Protein AF-A0A8J9ZEY2-F1 (afdb_monomer_lite)

Secondary structure (DSSP, 8-state):
--HHHHTTS-SS-TTSS--EEEEEEE--BGGGTT--THHHHHTSSEEEESS-HHHHTTT-SS-TTT--PPP----HHHHHHHHHHHHHHHS---SSSS--HHHHHHHHHHHHEEEEEEES----SB-TTSPBPBSBTT-SSBHHHHTTS-SS----HHHHHHHHTTS----

pLDDT: mean 74.2, std 12.95, range [35.81, 91.56]

Radius of gyration: 16.74 Å; chains: 1; bounding box: 37×39×37 Å

Structure (mmCIF, N/CA/C/O backbone):
data_AF-A0A8J9ZEY2-F1
#
_entry.id   AF-A0A8J9ZEY2-F1
#
loop_
_atom_site.group_PDB
_atom_site.id
_atom_site.type_symbol
_atom_site.label_atom_id
_atom_site.label_alt_id
_atom_site.label_comp_id
_atom_site.label_asym_id
_atom_site.label_entity_id
_atom_site.label_seq_id
_atom_site.pdbx_PDB_ins_code
_atom_site.Cartn_x
_atom_site.Cartn_y
_atom_site.Cartn_z
_atom_site.occupancy
_atom_site.B_iso_or_equiv
_atom_site.auth_seq_id
_atom_site.auth_comp_id
_atom_site.auth_asym_id
_atom_site.auth_atom_id
_atom_site.pdbx_PDB_model_num
ATOM 1 N N . MET A 1 1 ? -9.550 25.928 11.682 1.00 57.94 1 MET A N 1
ATOM 2 C CA . MET A 1 1 ? -10.512 25.102 10.914 1.00 57.94 1 MET A CA 1
ATOM 3 C C . MET A 1 1 ? -11.868 25.792 10.930 1.00 57.94 1 MET A C 1
ATOM 5 O O . MET A 1 1 ? -12.165 26.450 11.919 1.00 57.94 1 MET A O 1
ATOM 9 N N . THR A 1 2 ? -12.649 25.704 9.850 1.00 76.56 2 THR A N 1
ATOM 10 C CA . THR A 1 2 ? -13.978 26.336 9.722 1.00 76.56 2 THR A CA 1
ATOM 11 C C . THR A 1 2 ? -15.088 25.365 10.132 1.00 76.56 2 THR A C 1
ATOM 13 O O . THR A 1 2 ? -14.912 24.153 10.029 1.00 76.56 2 THR A O 1
ATOM 16 N N . LYS A 1 3 ? -16.242 25.882 10.577 1.00 75.69 3 LYS A N 1
ATOM 17 C CA . LYS A 1 3 ? -17.415 25.078 10.977 1.00 75.69 3 LYS A CA 1
ATOM 18 C C . LYS A 1 3 ? -17.840 24.083 9.886 1.00 75.69 3 LYS A C 1
ATOM 20 O O . LYS A 1 3 ? -18.009 22.908 10.165 1.00 75.69 3 LYS A O 1
ATOM 25 N N . THR A 1 4 ? -17.823 24.532 8.633 1.00 81.00 4 THR A N 1
ATOM 26 C CA . THR A 1 4 ? -18.130 23.730 7.440 1.00 81.00 4 THR A CA 1
ATOM 27 C C . THR A 1 4 ? -17.254 22.484 7.284 1.00 81.00 4 THR A C 1
ATOM 29 O O . THR A 1 4 ? -17.705 21.496 6.725 1.00 81.00 4 THR A O 1
ATOM 32 N N . PHE A 1 5 ? -16.001 22.509 7.754 1.00 76.94 5 PHE A N 1
ATOM 33 C CA . PHE A 1 5 ? -15.123 21.337 7.689 1.00 76.94 5 PHE A CA 1
ATOM 34 C C . PHE A 1 5 ? -15.470 20.298 8.762 1.00 76.94 5 PHE A C 1
ATOM 36 O O . PHE A 1 5 ? -15.389 19.105 8.495 1.00 76.94 5 PHE A O 1
ATOM 43 N N . TYR A 1 6 ? -15.870 20.738 9.961 1.00 76.81 6 TYR A N 1
ATOM 44 C CA . TYR A 1 6 ? -16.282 19.829 11.035 1.00 76.81 6 TYR A CA 1
ATOM 45 C C . TYR A 1 6 ? -17.542 19.048 10.669 1.00 76.81 6 TYR A C 1
ATOM 47 O O . TYR A 1 6 ? -17.613 17.864 10.971 1.00 76.81 6 TYR A O 1
ATOM 55 N N . ASP A 1 7 ? -18.467 19.681 9.948 1.00 84.44 7 ASP A N 1
ATOM 56 C CA . ASP A 1 7 ? -19.716 19.057 9.499 1.00 84.44 7 ASP A CA 1
ATOM 57 C C . ASP A 1 7 ? -19.494 17.924 8.467 1.00 84.44 7 ASP A C 1
ATOM 59 O O . ASP A 1 7 ? -20.404 17.149 8.191 1.00 84.44 7 ASP A O 1
ATOM 63 N N . LEU A 1 8 ? -18.288 17.812 7.890 1.00 80.88 8 LEU A N 1
ATOM 64 C CA . LEU A 1 8 ? -17.905 16.739 6.961 1.00 80.88 8 LEU A CA 1
ATOM 65 C C . LEU A 1 8 ? -17.217 15.556 7.654 1.00 80.88 8 LEU A C 1
ATOM 67 O O . LEU A 1 8 ? -16.970 14.531 7.014 1.00 80.88 8 LEU A O 1
ATOM 71 N N . LEU A 1 9 ? -16.843 15.700 8.928 1.00 78.06 9 LEU A N 1
ATOM 72 C CA . LEU A 1 9 ? -16.174 14.635 9.660 1.00 78.06 9 LEU A CA 1
ATOM 73 C C . LEU A 1 9 ? -17.210 13.617 10.143 1.00 78.06 9 LEU A C 1
ATOM 75 O O . LEU A 1 9 ? -18.262 14.007 10.643 1.00 78.06 9 LEU A O 1
ATOM 79 N N . PRO A 1 10 ? -16.926 12.312 10.032 1.00 76.62 10 PRO A N 1
ATOM 80 C CA . PRO A 1 10 ? -17.824 11.310 10.571 1.00 76.62 10 PRO A CA 1
ATOM 81 C C . PRO A 1 10 ? -17.854 11.404 12.103 1.00 76.62 10 PRO A C 1
ATOM 83 O O . PRO A 1 10 ? -16.808 11.513 12.746 1.00 76.62 10 PRO A O 1
ATOM 86 N N . ASP A 1 11 ? -19.048 11.285 12.689 1.00 78.25 11 ASP A N 1
ATOM 87 C CA . ASP A 1 11 ? -19.257 11.319 14.148 1.00 78.25 11 ASP A CA 1
ATOM 88 C C . ASP A 1 11 ? -18.531 10.181 14.886 1.00 78.25 11 ASP A C 1
ATOM 90 O O . ASP A 1 11 ? -18.270 10.246 16.088 1.00 78.25 11 ASP A O 1
ATOM 94 N N . THR A 1 12 ? -18.200 9.109 14.164 1.00 72.69 12 THR A N 1
ATOM 95 C CA . THR A 1 12 ? -17.477 7.948 14.682 1.00 72.69 12 THR A CA 1
ATOM 96 C C . THR A 1 12 ? -16.355 7.549 13.735 1.00 72.69 12 THR A C 1
ATOM 98 O O . THR A 1 12 ? -16.395 7.810 12.534 1.00 72.69 12 THR A O 1
ATOM 101 N N . ALA A 1 13 ? -15.323 6.896 14.276 1.00 70.81 13 ALA A N 1
ATOM 102 C CA . ALA A 1 13 ? -14.233 6.397 13.452 1.00 70.81 13 ALA A CA 1
ATOM 103 C C . ALA A 1 13 ? -14.773 5.357 12.444 1.00 70.81 13 ALA A C 1
ATOM 105 O O . ALA A 1 13 ? -15.295 4.330 12.884 1.00 70.81 13 ALA A O 1
ATOM 106 N N . PRO A 1 14 ? -14.580 5.551 11.124 1.00 70.38 14 PRO A N 1
ATOM 107 C CA . PRO A 1 14 ? -15.210 4.735 10.075 1.00 70.38 14 PRO A CA 1
ATOM 108 C C . PRO A 1 14 ? -14.782 3.257 10.075 1.00 70.38 14 PRO A C 1
ATOM 110 O O . PRO A 1 14 ? -15.371 2.436 9.376 1.00 70.38 14 PRO A O 1
ATOM 113 N N . PHE A 1 15 ? -13.777 2.900 10.880 1.00 69.12 15 PHE A N 1
ATOM 114 C CA . PHE A 1 15 ? -13.191 1.562 10.947 1.00 69.12 15 PHE A CA 1
ATOM 115 C C . PHE A 1 15 ? -13.433 0.822 12.276 1.00 69.12 15 PHE A C 1
ATOM 117 O O . PHE A 1 15 ? -12.974 -0.305 12.433 1.00 69.12 15 PHE A O 1
ATOM 124 N N . ARG A 1 16 ? -14.154 1.398 13.252 1.00 67.44 16 ARG A N 1
ATOM 125 C CA . ARG A 1 16 ? -14.552 0.674 14.481 1.00 67.44 16 ARG A CA 1
ATOM 126 C C . ARG A 1 16 ? -16.036 0.292 14.408 1.00 67.44 16 ARG A C 1
ATOM 128 O O . ARG A 1 16 ? -16.830 1.152 14.048 1.00 67.44 16 ARG A O 1
ATOM 135 N N . PRO A 1 17 ? -16.446 -0.949 14.754 1.00 61.38 17 PRO A N 1
ATOM 136 C CA . PRO A 1 17 ? -15.701 -2.021 15.432 1.00 61.38 17 PRO A CA 1
ATOM 137 C C . PRO A 1 17 ? -15.180 -3.143 14.507 1.00 61.38 17 PRO A C 1
ATOM 139 O O . PRO A 1 17 ? -14.756 -4.189 14.999 1.00 61.38 17 PRO A O 1
ATOM 142 N N . ARG A 1 18 ? -15.248 -2.987 13.178 1.00 66.56 18 ARG A N 1
ATOM 143 C CA . ARG A 1 18 ? -14.913 -4.073 12.244 1.00 66.56 18 ARG A CA 1
ATOM 144 C C . ARG A 1 18 ? -13.405 -4.329 12.215 1.00 66.56 18 ARG A C 1
ATOM 146 O O . ARG A 1 18 ? -12.643 -3.489 11.755 1.00 66.56 18 ARG A O 1
ATOM 153 N N . ARG A 1 19 ? -12.991 -5.516 12.670 1.00 81.62 19 ARG A N 1
ATOM 154 C CA . ARG A 1 19 ? -11.671 -6.071 12.355 1.00 81.62 19 ARG A CA 1
ATOM 155 C C . ARG A 1 19 ? -11.787 -7.005 11.158 1.00 81.62 19 ARG A C 1
ATOM 157 O O . ARG A 1 19 ? -12.538 -7.976 11.227 1.00 81.62 19 ARG A O 1
ATOM 164 N N . TYR A 1 20 ? -11.053 -6.717 10.092 1.00 88.06 20 TYR A N 1
ATOM 165 C CA . TYR A 1 20 ? -10.958 -7.589 8.919 1.00 88.06 20 TYR A CA 1
ATOM 166 C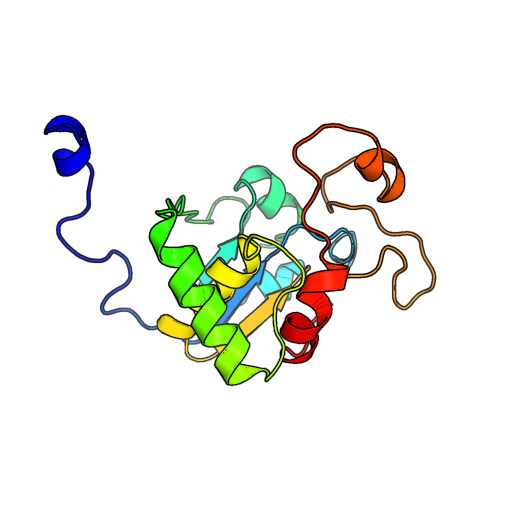 C . TYR A 1 20 ? -10.046 -8.784 9.232 1.00 88.06 20 TYR A C 1
ATOM 168 O O . TYR A 1 20 ? -9.098 -8.648 10.014 1.00 88.06 20 TYR A O 1
ATOM 176 N N . LYS A 1 21 ? -10.317 -9.968 8.668 1.00 90.88 21 LYS A N 1
ATOM 177 C CA . LYS A 1 21 ? -9.445 -11.135 8.873 1.00 90.88 21 LYS A CA 1
ATOM 178 C C . LYS A 1 21 ? -8.188 -10.992 8.023 1.00 90.88 21 LYS A C 1
ATOM 180 O O . LYS A 1 21 ? -7.090 -11.156 8.546 1.00 90.88 21 LYS A O 1
ATOM 185 N N . SER A 1 22 ? -8.344 -10.620 6.756 1.00 91.19 22 SER A N 1
ATOM 186 C CA . SER A 1 22 ? -7.236 -10.423 5.817 1.00 91.19 22 SER A CA 1
ATOM 187 C C . SER A 1 22 ? -7.310 -9.067 5.119 1.00 91.19 22 SER A C 1
ATOM 189 O O . SER A 1 22 ? -8.373 -8.627 4.685 1.00 91.19 22 SER A O 1
ATOM 191 N N . CYS A 1 23 ? -6.164 -8.401 4.994 1.00 90.94 23 CYS A N 1
ATOM 192 C CA . CYS A 1 23 ? -6.041 -7.140 4.276 1.00 90.94 23 CYS A CA 1
ATOM 193 C C . CYS A 1 23 ? -4.865 -7.160 3.305 1.00 90.94 23 CYS A C 1
ATOM 195 O O . CYS A 1 23 ? -3.762 -7.562 3.676 1.00 90.94 23 CYS A O 1
ATOM 197 N N . SER A 1 24 ? -5.090 -6.644 2.101 1.00 90.12 24 SER A N 1
ATOM 198 C CA . SER A 1 24 ? -4.039 -6.360 1.124 1.00 90.12 24 SER A CA 1
ATOM 199 C C . SER A 1 24 ? -3.714 -4.870 1.159 1.00 90.12 24 SER A C 1
ATOM 201 O O . SER A 1 24 ? -4.615 -4.043 1.041 1.00 90.12 24 SER A O 1
ATOM 203 N N . VAL A 1 25 ? -2.442 -4.504 1.304 1.00 89.94 25 VAL A N 1
ATOM 204 C CA . VAL A 1 25 ? -1.973 -3.119 1.152 1.00 89.94 25 VAL A CA 1
ATOM 205 C C . VAL A 1 25 ? -1.175 -3.026 -0.140 1.00 89.94 25 VAL A C 1
ATOM 207 O O . VAL A 1 25 ? -0.133 -3.664 -0.273 1.00 89.94 25 VAL A O 1
ATOM 210 N N . VAL A 1 26 ? -1.674 -2.249 -1.096 1.00 88.31 26 VAL A N 1
ATOM 211 C CA . VAL A 1 26 ? -1.145 -2.163 -2.460 1.00 88.31 26 VAL A CA 1
ATOM 212 C C . VAL A 1 26 ? -0.489 -0.804 -2.669 1.00 88.31 26 VAL A C 1
ATOM 214 O O . VAL A 1 26 ? -1.167 0.223 -2.761 1.00 88.31 26 VAL A O 1
ATOM 217 N N . GLY A 1 27 ? 0.841 -0.812 -2.730 1.00 86.75 27 GLY A N 1
ATOM 218 C CA . GLY A 1 27 ? 1.653 0.337 -3.109 1.00 86.75 27 GLY A CA 1
ATOM 219 C C . GLY A 1 27 ? 1.758 0.490 -4.626 1.00 86.75 27 GLY A C 1
ATOM 220 O O . GLY A 1 27 ? 1.233 -0.307 -5.402 1.00 86.75 27 GLY A O 1
ATOM 221 N N . ASN A 1 28 ? 2.492 1.511 -5.062 1.00 85.50 28 ASN A N 1
ATOM 222 C CA . ASN A 1 28 ? 2.562 1.867 -6.480 1.00 85.50 28 ASN A CA 1
ATOM 223 C C . ASN A 1 28 ? 3.734 1.248 -7.249 1.00 85.50 28 ASN A C 1
ATOM 225 O O . ASN A 1 28 ? 3.870 1.527 -8.437 1.00 85.50 28 ASN A O 1
ATOM 229 N N . GLY A 1 29 ? 4.584 0.428 -6.628 1.00 84.38 29 GLY A N 1
ATOM 230 C CA . GLY A 1 29 ? 5.828 -0.034 -7.244 1.00 84.38 29 GL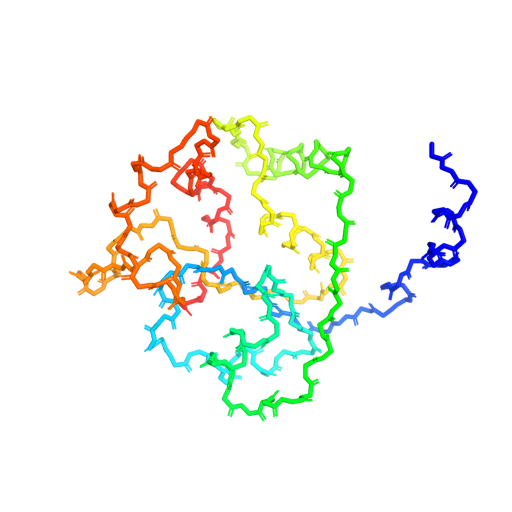Y A CA 1
ATOM 231 C C . GLY A 1 29 ? 5.628 -0.800 -8.552 1.00 84.38 29 GLY A C 1
ATOM 232 O O . GLY A 1 29 ? 4.747 -1.649 -8.682 1.00 84.38 29 GLY A O 1
ATOM 233 N N . GLY A 1 30 ? 6.503 -0.540 -9.528 1.00 84.69 30 GLY A N 1
ATOM 234 C CA . GLY A 1 30 ? 6.457 -1.188 -10.842 1.00 84.69 30 GLY A CA 1
ATOM 235 C C . GLY A 1 30 ? 6.653 -2.708 -10.839 1.00 84.69 30 GLY A C 1
ATOM 236 O O . GLY A 1 30 ? 6.410 -3.327 -11.871 1.00 84.69 30 GLY A O 1
ATOM 237 N N . ILE A 1 31 ? 7.049 -3.313 -9.712 1.00 85.94 31 ILE A N 1
ATOM 238 C CA . ILE A 1 31 ? 7.141 -4.774 -9.543 1.00 85.94 31 ILE A CA 1
ATOM 239 C C . ILE A 1 31 ? 5.792 -5.477 -9.765 1.00 85.94 31 ILE A C 1
ATOM 241 O O . ILE A 1 31 ? 5.769 -6.608 -10.236 1.00 85.94 31 ILE A O 1
ATOM 245 N N . LEU A 1 32 ? 4.675 -4.778 -9.520 1.00 86.62 32 LEU A N 1
ATOM 246 C CA . LEU A 1 32 ? 3.321 -5.300 -9.732 1.00 86.62 32 LEU A CA 1
ATOM 247 C C . LEU A 1 32 ? 2.985 -5.518 -11.211 1.00 86.62 32 LEU A C 1
ATOM 249 O O . LEU A 1 32 ? 2.034 -6.220 -11.555 1.00 86.62 32 LEU A O 1
ATOM 253 N N . LEU A 1 33 ? 3.740 -4.897 -12.121 1.00 83.62 33 LEU A N 1
ATOM 254 C CA . LEU A 1 33 ? 3.464 -5.000 -13.543 1.00 83.62 33 LEU A CA 1
ATOM 255 C C . LEU A 1 33 ? 3.710 -6.437 -14.020 1.00 83.62 33 LEU A C 1
ATOM 257 O O . LEU A 1 33 ? 4.847 -6.898 -14.059 1.00 83.62 33 LEU A O 1
ATOM 261 N N . LYS A 1 34 ? 2.636 -7.107 -14.458 1.00 81.69 34 LYS A N 1
ATOM 262 C CA . LYS A 1 34 ? 2.644 -8.511 -14.911 1.00 81.69 34 LYS A CA 1
ATOM 263 C C . LYS A 1 34 ? 3.053 -9.516 -13.821 1.00 81.69 34 LYS A C 1
ATOM 265 O O . LYS A 1 34 ? 3.479 -10.615 -14.160 1.00 81.69 34 LYS A O 1
ATOM 270 N N . SER A 1 35 ? 2.902 -9.169 -12.542 1.00 84.88 35 SER A N 1
ATOM 271 C CA . SER A 1 35 ? 3.200 -10.090 -11.437 1.00 84.88 35 SER A CA 1
ATOM 272 C C . SER A 1 35 ? 2.197 -11.247 -11.335 1.00 84.88 35 SER A C 1
ATOM 274 O O . SER A 1 35 ? 2.548 -12.327 -10.878 1.00 84.88 35 SER A O 1
ATOM 276 N N . GLY A 1 36 ? 0.958 -11.041 -11.797 1.00 85.62 36 GLY A N 1
ATOM 277 C CA . GLY A 1 36 ? -0.122 -12.029 -11.691 1.00 85.62 36 GLY A CA 1
ATOM 278 C C . GLY A 1 36 ? -0.844 -12.024 -10.339 1.00 85.62 36 GLY A C 1
ATOM 279 O O . GLY A 1 36 ? -1.796 -12.777 -10.163 1.00 85.62 36 GLY A O 1
ATOM 280 N N . CYS A 1 37 ? -0.465 -11.134 -9.420 1.00 86.50 37 CYS A N 1
ATOM 281 C CA . CYS A 1 37 ? -0.962 -11.113 -8.040 1.00 86.50 37 CYS A CA 1
ATOM 282 C C . CYS A 1 37 ? -2.387 -10.561 -7.884 1.00 86.50 37 CYS A C 1
ATOM 284 O O . CYS A 1 37 ? -2.879 -10.448 -6.767 1.00 86.50 37 CYS A O 1
ATOM 286 N N . GLY A 1 38 ? -3.063 -10.200 -8.979 1.00 85.06 38 GLY A N 1
ATOM 287 C CA . GLY A 1 38 ? -4.390 -9.579 -8.944 1.00 85.06 38 GLY A CA 1
ATOM 288 C C . GLY A 1 38 ? -5.424 -10.400 -8.174 1.00 85.06 38 GLY A C 1
ATOM 289 O O . GLY A 1 38 ? -6.144 -9.845 -7.350 1.00 85.06 38 GLY A O 1
ATOM 290 N N . ARG A 1 39 ? -5.444 -11.724 -8.379 1.00 86.12 39 ARG A N 1
ATOM 291 C CA . ARG A 1 39 ? -6.333 -12.642 -7.645 1.00 86.12 39 ARG A CA 1
ATOM 292 C C . ARG A 1 39 ? -6.010 -12.715 -6.155 1.00 86.12 39 ARG A C 1
ATOM 294 O O . ARG A 1 39 ? -6.919 -12.685 -5.334 1.00 86.12 39 ARG A O 1
ATOM 301 N N . ASP A 1 40 ? -4.728 -12.767 -5.810 1.00 88.38 40 ASP A N 1
ATOM 302 C CA . ASP A 1 40 ? -4.285 -12.849 -4.414 1.00 88.38 40 ASP A CA 1
ATOM 303 C C . ASP A 1 40 ? -4.588 -11.550 -3.657 1.00 88.38 40 ASP A C 1
ATOM 305 O O . ASP A 1 40 ? -4.979 -11.576 -2.489 1.00 88.38 40 ASP A O 1
ATOM 309 N N . ILE A 1 41 ? -4.465 -10.402 -4.334 1.00 88.31 41 ILE A N 1
ATOM 310 C CA . ILE A 1 41 ? -4.868 -9.102 -3.793 1.00 88.31 41 ILE A CA 1
ATOM 311 C C . ILE A 1 41 ? -6.386 -9.070 -3.571 1.00 88.31 41 ILE A C 1
ATOM 313 O O . ILE A 1 41 ? -6.831 -8.637 -2.504 1.00 88.31 41 ILE A O 1
ATOM 317 N N . ASP A 1 42 ? -7.163 -9.532 -4.557 1.00 86.25 42 ASP A N 1
ATOM 318 C CA . ASP A 1 42 ? -8.630 -9.544 -4.533 1.00 86.25 42 ASP A CA 1
ATOM 319 C C . ASP A 1 42 ? -9.217 -10.492 -3.475 1.00 86.25 42 ASP A C 1
ATOM 321 O O . ASP A 1 42 ? -10.296 -10.212 -2.951 1.00 86.25 42 ASP A O 1
ATOM 325 N N . ALA A 1 43 ? -8.498 -11.555 -3.1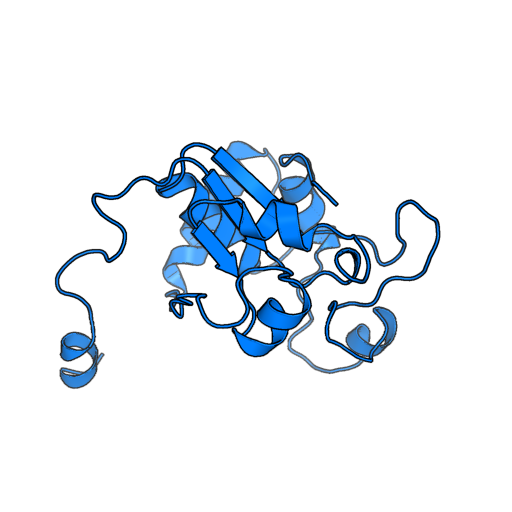04 1.00 88.12 43 ALA A N 1
ATOM 326 C CA . ALA A 1 43 ? -8.921 -12.528 -2.096 1.00 88.12 43 ALA A CA 1
ATOM 327 C C . ALA A 1 43 ? -8.972 -11.974 -0.656 1.00 88.12 43 ALA A C 1
ATOM 329 O O . ALA A 1 43 ? -9.482 -12.646 0.244 1.00 88.12 43 ALA A O 1
ATOM 330 N N . ALA A 1 44 ? -8.440 -10.773 -0.407 1.00 88.31 44 ALA A N 1
ATOM 331 C CA . ALA A 1 44 ? -8.493 -10.142 0.908 1.00 88.31 44 ALA A CA 1
ATOM 332 C C . ALA A 1 44 ? -9.873 -9.541 1.227 1.00 88.31 44 ALA A C 1
ATOM 334 O O . ALA A 1 44 ? -10.543 -8.971 0.357 1.00 88.31 44 ALA A O 1
ATOM 335 N N . ASP A 1 45 ? -10.247 -9.569 2.512 1.00 88.06 45 ASP A N 1
ATOM 336 C CA . ASP A 1 45 ? -11.487 -8.947 2.997 1.00 88.06 45 ASP A CA 1
ATOM 337 C C . ASP A 1 45 ? -11.501 -7.431 2.744 1.00 88.06 45 ASP A C 1
ATOM 339 O O . ASP A 1 45 ? -12.562 -6.839 2.543 1.00 88.06 45 ASP A O 1
ATOM 343 N N . PHE A 1 46 ? -10.326 -6.793 2.769 1.00 86.62 46 PHE A N 1
ATOM 344 C CA . PHE A 1 46 ? -10.174 -5.365 2.510 1.00 86.62 46 PHE A CA 1
ATOM 345 C C . PHE A 1 46 ? -8.878 -5.046 1.758 1.00 86.62 46 PHE A C 1
ATOM 347 O O . PHE A 1 46 ? -7.829 -5.636 2.018 1.00 86.62 46 PHE A O 1
ATOM 354 N N . VAL A 1 47 ? -8.936 -4.073 0.845 1.00 85.50 47 VAL A N 1
ATOM 355 C CA . VAL A 1 47 ? -7.778 -3.612 0.068 1.00 85.50 47 VAL A CA 1
ATOM 356 C C . VAL A 1 47 ? -7.519 -2.140 0.371 1.00 85.50 47 VAL A C 1
ATOM 358 O O . VAL A 1 47 ? -8.345 -1.280 0.075 1.00 85.50 47 VAL A O 1
ATOM 361 N N . PHE A 1 48 ? -6.354 -1.848 0.941 1.00 86.00 48 PHE A N 1
ATOM 362 C CA . PHE A 1 48 ? -5.827 -0.494 1.067 1.00 86.00 48 PHE A CA 1
ATOM 363 C C . PHE A 1 48 ? -4.976 -0.178 -0.157 1.00 86.00 48 PHE A C 1
ATOM 365 O O . PHE A 1 48 ? -4.104 -0.964 -0.523 1.00 86.00 48 PHE A O 1
ATOM 372 N N . SER A 1 49 ? -5.179 0.986 -0.764 1.00 85.75 49 SER A N 1
ATOM 373 C CA . SER A 1 49 ? -4.330 1.460 -1.854 1.00 85.75 49 SER A CA 1
ATOM 374 C C . SER A 1 49 ? -4.167 2.972 -1.793 1.00 85.75 49 SER A C 1
ATOM 376 O O . SER A 1 49 ? -5.065 3.687 -1.351 1.00 85.75 49 SER A O 1
ATOM 378 N N . GLU A 1 50 ? -3.002 3.442 -2.228 1.00 75.88 50 GLU A N 1
ATOM 379 C CA . GLU A 1 50 ? -2.694 4.867 -2.397 1.00 75.88 50 GLU A CA 1
ATOM 380 C C . GLU A 1 50 ? -3.104 5.401 -3.768 1.00 75.88 50 GLU A C 1
ATOM 382 O O . GLU A 1 50 ? -2.981 6.598 -4.031 1.00 75.88 50 GLU A O 1
ATOM 387 N N . ASP A 1 51 ? -3.519 4.513 -4.668 1.00 73.50 51 ASP A N 1
ATOM 388 C CA . ASP A 1 51 ? -3.856 4.869 -6.034 1.00 73.50 51 ASP A CA 1
ATOM 389 C C . ASP A 1 51 ? -5.360 5.059 -6.217 1.00 73.50 51 ASP A C 1
ATOM 391 O O . ASP A 1 51 ? -6.184 4.694 -5.374 1.00 73.50 51 ASP A O 1
ATOM 395 N N . ASN A 1 52 ? -5.735 5.637 -7.354 1.00 71.62 52 ASN A N 1
ATOM 396 C CA . ASN A 1 52 ? -7.142 5.755 -7.701 1.00 71.62 52 ASN A CA 1
ATOM 397 C C . ASN A 1 52 ? -7.747 4.390 -8.094 1.00 71.62 52 ASN A C 1
ATOM 399 O O . ASN A 1 52 ? -7.054 3.462 -8.523 1.00 71.62 52 ASN A O 1
ATOM 403 N N . VAL A 1 53 ? -9.074 4.287 -7.968 1.00 69.56 53 VAL A N 1
ATOM 404 C CA . VAL A 1 53 ? -9.826 3.046 -8.236 1.00 69.56 53 VAL A CA 1
ATOM 405 C C . VAL A 1 53 ? -9.579 2.530 -9.651 1.00 69.56 53 VAL A C 1
ATOM 407 O O . VAL A 1 53 ? -9.435 1.331 -9.859 1.00 69.56 53 VAL A O 1
ATOM 410 N N . GLU A 1 54 ? -9.507 3.438 -10.624 1.00 70.25 54 GLU A N 1
ATOM 411 C CA . GLU A 1 54 ? -9.333 3.107 -12.037 1.00 70.25 54 GLU A CA 1
ATOM 412 C C . GLU A 1 54 ? -7.999 2.395 -12.297 1.00 70.25 54 GLU A C 1
ATOM 414 O O . GLU A 1 54 ? -7.966 1.355 -12.954 1.00 70.25 54 GLU A O 1
ATOM 419 N N . ARG A 1 55 ? -6.896 2.900 -11.741 1.00 74.81 55 ARG A N 1
ATOM 420 C CA . ARG A 1 55 ? -5.572 2.287 -11.897 1.00 74.81 55 ARG A CA 1
ATOM 421 C C . ARG A 1 55 ? -5.474 0.968 -11.157 1.00 74.81 55 ARG A C 1
ATOM 423 O O . ARG A 1 55 ? -4.979 0.000 -11.736 1.00 74.81 55 ARG A O 1
ATOM 430 N N . LEU A 1 56 ? -6.016 0.906 -9.941 1.00 71.81 56 LEU A N 1
ATOM 431 C CA . LEU A 1 56 ? -6.077 -0.333 -9.176 1.00 71.81 56 LEU A CA 1
ATOM 432 C C . LEU A 1 56 ? -6.885 -1.403 -9.929 1.00 71.81 56 LEU A C 1
ATOM 434 O O . LEU A 1 56 ? -6.470 -2.556 -9.999 1.00 71.81 56 LEU A O 1
ATOM 438 N N . SER A 1 57 ? -7.974 -1.018 -10.600 1.00 69.88 57 SER A N 1
ATOM 439 C CA . SER A 1 57 ? -8.812 -1.934 -11.386 1.00 69.88 57 SER A CA 1
ATOM 440 C C . SER A 1 57 ? -8.103 -2.608 -12.571 1.00 69.88 57 SER A C 1
ATOM 442 O O . SER A 1 57 ? -8.627 -3.576 -13.116 1.00 69.88 57 SER A O 1
ATOM 444 N N . ASN A 1 58 ? -6.931 -2.114 -12.989 1.00 72.75 58 ASN A N 1
ATOM 445 C CA . ASN A 1 58 ? -6.108 -2.759 -14.018 1.00 72.75 58 ASN A CA 1
ATOM 446 C C . ASN A 1 58 ? -5.195 -3.856 -13.455 1.00 72.75 58 ASN A C 1
ATOM 448 O O . ASN A 1 58 ? -4.714 -4.690 -14.220 1.00 72.75 58 ASN A O 1
ATOM 452 N N . LEU A 1 59 ? -4.933 -3.844 -12.145 1.00 71.88 59 LEU A N 1
ATOM 453 C CA . LEU A 1 59 ? -4.225 -4.918 -11.446 1.00 71.88 59 LEU A CA 1
ATOM 454 C C . LEU A 1 59 ? -5.188 -6.013 -10.985 1.00 71.88 59 LEU A C 1
ATOM 456 O O . LEU A 1 59 ? -4.844 -7.193 -11.006 1.00 71.88 59 LEU A O 1
ATOM 460 N N . LEU A 1 60 ? -6.386 -5.616 -10.564 1.00 73.75 60 LEU A N 1
ATOM 461 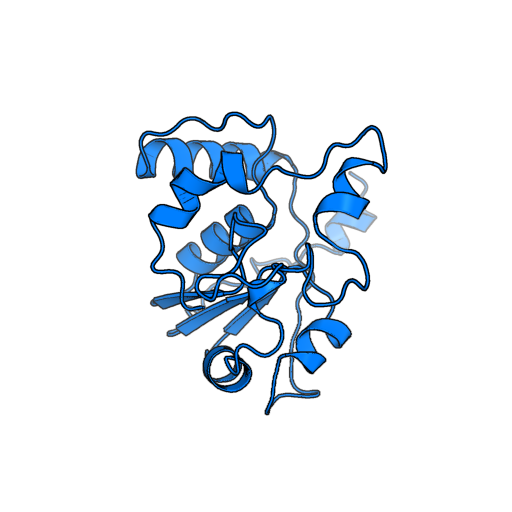C CA . LEU A 1 60 ? -7.386 -6.519 -10.013 1.00 73.75 60 LEU A CA 1
ATOM 462 C C . LEU A 1 60 ? -8.085 -7.292 -11.128 1.00 73.75 60 LEU A C 1
ATOM 464 O O . LEU A 1 60 ? -8.449 -6.742 -12.166 1.00 73.75 60 LEU A O 1
ATOM 468 N N . THR A 1 61 ? -8.200 -8.602 -10.932 1.00 65.31 61 THR A N 1
ATOM 469 C CA . THR A 1 61 ? -8.620 -9.528 -11.993 1.00 65.31 61 THR A CA 1
ATOM 470 C C . THR A 1 61 ? -10.125 -9.775 -11.944 1.00 65.31 61 THR A C 1
ATOM 472 O O . THR A 1 61 ? -10.733 -9.996 -12.989 1.00 65.31 61 THR A O 1
ATOM 475 N N . GLU A 1 62 ? -10.733 -9.713 -10.753 1.00 59.88 62 GLU A N 1
ATOM 476 C CA . GLU A 1 62 ? -12.092 -10.225 -10.526 1.00 59.88 62 GLU A CA 1
ATOM 477 C C . GLU A 1 62 ? -13.063 -9.163 -9.977 1.00 59.88 62 GLU A C 1
ATOM 479 O O . GLU A 1 62 ? -14.246 -9.218 -10.298 1.00 59.88 62 GLU A O 1
ATOM 484 N N . ARG A 1 63 ? -12.593 -8.126 -9.260 1.00 55.91 63 ARG A N 1
ATOM 485 C CA . ARG A 1 63 ? -13.458 -7.062 -8.685 1.00 55.91 63 ARG A CA 1
ATOM 486 C C . ARG A 1 63 ? -13.513 -5.754 -9.475 1.00 55.91 63 ARG A C 1
ATOM 488 O O . ARG A 1 63 ? -13.575 -4.661 -8.901 1.00 55.91 63 ARG A O 1
ATOM 495 N N . ARG A 1 64 ? -13.507 -5.819 -10.806 1.00 55.53 64 ARG A N 1
ATOM 496 C CA . ARG A 1 64 ? -13.628 -4.621 -11.652 1.00 55.53 64 ARG A CA 1
ATOM 497 C C . ARG A 1 64 ? -15.027 -3.995 -11.492 1.00 55.53 64 ARG A C 1
ATOM 499 O O . ARG A 1 64 ? -15.956 -4.375 -12.190 1.00 55.53 64 ARG A O 1
ATOM 506 N N . GLY A 1 65 ? -15.176 -3.046 -10.563 1.00 52.34 65 GLY A N 1
ATOM 507 C CA . GLY A 1 65 ? -16.434 -2.325 -10.297 1.00 52.34 65 GLY A CA 1
ATOM 508 C C . GLY A 1 65 ? -17.034 -2.502 -8.894 1.00 52.34 65 GLY A C 1
ATOM 509 O O . GLY A 1 65 ? -17.956 -1.770 -8.553 1.00 52.34 65 GLY A O 1
ATOM 510 N N . GLU A 1 66 ? -16.494 -3.394 -8.057 1.00 57.31 66 GLU A N 1
ATOM 511 C CA . GLU A 1 66 ? -16.981 -3.637 -6.678 1.00 57.31 66 GLU A CA 1
ATOM 512 C C . GLU A 1 66 ? -16.069 -3.036 -5.593 1.00 57.31 66 GLU A C 1
ATOM 514 O O . GLU A 1 66 ? -16.267 -3.226 -4.392 1.00 57.31 66 GLU A O 1
ATOM 519 N N . LEU A 1 67 ? -15.039 -2.300 -6.007 1.00 57.62 67 LEU A N 1
ATOM 520 C CA . LEU A 1 67 ? -14.042 -1.741 -5.103 1.00 57.62 67 LEU A CA 1
ATOM 521 C C . LEU A 1 67 ? -14.601 -0.519 -4.380 1.00 57.62 67 LEU A C 1
ATOM 523 O O . LEU A 1 67 ? -14.659 0.582 -4.927 1.00 57.62 67 LEU A O 1
ATOM 527 N N . SER A 1 68 ? -14.957 -0.706 -3.112 1.00 52.06 68 SER A N 1
ATOM 528 C CA . SER A 1 68 ? -15.224 0.397 -2.194 1.00 52.06 68 SER A CA 1
ATOM 529 C C . SER A 1 68 ? -13.905 1.063 -1.796 1.00 52.06 68 SER A C 1
ATOM 531 O O . SER A 1 68 ? -13.316 0.732 -0.767 1.00 52.06 68 SER A O 1
ATOM 533 N N . VAL A 1 69 ? -13.434 2.015 -2.600 1.00 52.78 69 VAL A N 1
ATOM 534 C CA . VAL A 1 69 ? -12.248 2.811 -2.263 1.00 52.78 69 VAL A CA 1
ATOM 535 C C . VAL A 1 69 ? -12.660 3.985 -1.386 1.00 52.78 69 VAL A C 1
ATOM 537 O O . VAL A 1 69 ? -13.406 4.865 -1.813 1.00 52.78 69 VAL A O 1
ATOM 540 N N . GLN A 1 70 ? -12.165 4.002 -0.149 1.00 55.28 70 GLN A N 1
ATOM 541 C CA . GLN A 1 70 ? -12.333 5.143 0.744 1.00 55.28 70 GLN A CA 1
ATOM 542 C C . GLN A 1 70 ? -11.104 6.054 0.645 1.00 55.28 70 GLN A C 1
ATOM 544 O O . GLN A 1 70 ? -9.999 5.600 0.954 1.00 55.28 70 GLN A O 1
ATOM 549 N N . PRO A 1 71 ? -11.261 7.326 0.233 1.00 55.03 71 PRO A N 1
ATOM 550 C CA . PRO A 1 71 ? -10.160 8.274 0.257 1.00 55.03 71 PRO A CA 1
ATOM 551 C C . PRO A 1 71 ? -9.742 8.515 1.707 1.00 55.03 71 PRO A C 1
ATOM 553 O O . PRO A 1 71 ? -10.553 8.892 2.555 1.00 55.03 71 PRO A O 1
ATOM 556 N N . LEU A 1 72 ? -8.465 8.291 1.994 1.00 61.16 72 LEU A N 1
ATOM 557 C CA . LEU A 1 72 ? -7.921 8.450 3.331 1.00 61.16 72 LEU A CA 1
ATOM 558 C C . LEU A 1 72 ? -7.229 9.810 3.440 1.00 61.16 72 LEU A C 1
ATOM 560 O O . LEU A 1 72 ? -6.165 10.030 2.868 1.00 61.16 72 LEU A O 1
ATOM 564 N N . PHE A 1 73 ? -7.843 10.734 4.179 1.00 61.28 73 PHE A N 1
ATOM 565 C CA . PHE A 1 73 ? -7.232 12.024 4.493 1.00 61.28 73 PHE A CA 1
ATOM 566 C C . PHE A 1 73 ? -6.417 11.918 5.777 1.00 61.28 73 PHE A C 1
ATOM 568 O O . PHE A 1 73 ? -6.947 11.628 6.850 1.00 61.28 73 PHE A O 1
ATOM 575 N N . THR A 1 74 ? -5.119 12.180 5.671 1.00 63.16 74 THR A N 1
ATOM 576 C CA . THR A 1 74 ? -4.173 12.006 6.773 1.00 63.16 74 THR A CA 1
ATOM 577 C C . THR A 1 74 ? -3.671 13.357 7.266 1.00 63.16 74 THR A C 1
ATOM 579 O O . THR A 1 74 ? -2.968 14.049 6.525 1.00 63.16 74 THR A O 1
ATOM 582 N N . PRO A 1 75 ? -3.982 13.759 8.509 1.00 68.88 75 PRO A N 1
ATOM 583 C CA . PRO A 1 75 ? -3.370 14.938 9.103 1.00 68.88 75 PRO A CA 1
ATOM 584 C C . PRO A 1 75 ? -1.853 14.750 9.221 1.00 68.88 75 PRO A C 1
ATOM 586 O O . PRO A 1 75 ? -1.389 13.671 9.589 1.00 68.88 75 PRO A O 1
ATOM 589 N N . ASN A 1 76 ? -1.083 15.821 9.007 1.00 68.56 76 ASN A N 1
ATOM 590 C CA . ASN A 1 76 ? 0.381 15.784 9.132 1.00 68.56 76 ASN A CA 1
ATOM 591 C C . ASN A 1 76 ? 0.855 15.251 10.501 1.00 68.56 76 ASN A C 1
ATOM 593 O O . ASN A 1 76 ? 1.848 14.538 10.569 1.00 68.56 76 ASN A O 1
ATOM 597 N N . SER A 1 77 ? 0.107 15.521 11.577 1.00 74.50 77 SER A N 1
ATOM 598 C CA . SER A 1 77 ? 0.426 15.082 12.946 1.00 74.50 77 SER A CA 1
ATOM 599 C C . SER A 1 77 ? 0.396 13.564 13.160 1.00 74.50 77 SER A C 1
ATOM 601 O O . SER A 1 77 ? 0.841 13.073 14.198 1.00 74.50 77 SER A O 1
ATOM 603 N N . VAL A 1 78 ? -0.159 12.804 12.213 1.00 78.38 78 VAL A N 1
ATOM 604 C CA . VAL A 1 78 ? -0.182 11.341 12.280 1.00 78.38 78 VAL A CA 1
ATOM 605 C C . VAL A 1 78 ? 1.147 10.746 11.812 1.00 78.38 78 VAL A C 1
ATOM 607 O O . VAL A 1 78 ? 1.561 9.720 12.351 1.00 78.38 78 VAL A O 1
ATOM 610 N N . PHE A 1 79 ? 1.857 11.408 10.892 1.00 78.25 79 PHE A N 1
ATOM 611 C CA . PHE A 1 79 ? 3.133 10.914 10.371 1.00 78.25 79 PHE A CA 1
ATOM 612 C C . PHE A 1 79 ? 4.213 10.835 11.459 1.00 78.25 79 PHE A C 1
ATOM 614 O O . PHE A 1 79 ? 4.877 9.808 11.545 1.00 78.25 79 PHE A O 1
ATOM 621 N N . ASP A 1 80 ? 4.297 11.813 12.369 1.00 81.06 80 ASP A N 1
ATOM 622 C CA . ASP A 1 80 ? 5.261 11.796 13.488 1.00 81.06 80 ASP A CA 1
ATOM 623 C C . ASP A 1 80 ? 5.054 10.593 14.426 1.00 81.06 80 ASP A C 1
ATOM 625 O O . ASP A 1 80 ? 5.996 10.031 14.994 1.00 81.06 80 ASP A O 1
ATOM 629 N N . LYS A 1 81 ? 3.791 10.186 14.619 1.00 84.38 81 LYS A N 1
ATOM 630 C CA . LYS A 1 81 ? 3.446 9.024 15.452 1.00 84.38 81 LYS A CA 1
ATOM 631 C C . LYS A 1 81 ? 3.814 7.721 14.755 1.00 84.38 81 LYS A C 1
ATOM 633 O O . LYS A 1 81 ? 4.326 6.813 15.405 1.00 84.38 81 LYS A O 1
ATOM 638 N N . VAL A 1 82 ? 3.557 7.639 13.451 1.00 84.75 82 VAL A N 1
ATOM 639 C CA . VAL A 1 82 ? 3.930 6.483 12.629 1.00 84.75 82 VAL A CA 1
ATOM 640 C C . VAL A 1 82 ? 5.445 6.331 12.570 1.00 84.75 82 VAL A C 1
ATOM 642 O O . VAL A 1 82 ? 5.950 5.231 12.766 1.00 84.75 82 VAL A O 1
ATOM 645 N N . GLU A 1 83 ? 6.176 7.427 12.379 1.00 81.12 83 GLU A N 1
ATOM 646 C CA . GLU A 1 83 ? 7.637 7.425 12.381 1.00 81.12 83 GLU A CA 1
ATOM 647 C C . GLU A 1 83 ? 8.197 6.862 13.685 1.00 81.12 83 GLU A C 1
ATOM 649 O O . GLU A 1 83 ? 9.018 5.946 13.671 1.00 81.12 83 GLU A O 1
ATOM 654 N N . ARG A 1 84 ? 7.708 7.376 14.819 1.00 84.88 84 ARG A N 1
ATOM 655 C CA . ARG A 1 84 ? 8.126 6.911 16.142 1.00 84.88 84 ARG A CA 1
ATOM 656 C C . ARG A 1 84 ? 7.878 5.417 16.323 1.00 84.88 84 ARG A C 1
ATOM 658 O O . ARG A 1 84 ? 8.782 4.716 16.765 1.00 84.88 84 ARG A O 1
ATOM 665 N N . PHE A 1 85 ? 6.686 4.945 15.957 1.00 85.38 85 PHE A N 1
ATOM 666 C CA . PHE A 1 85 ? 6.337 3.529 16.034 1.00 85.38 85 PHE A CA 1
ATOM 667 C C . PHE A 1 85 ? 7.323 2.669 15.232 1.00 85.38 85 PHE A C 1
ATOM 669 O O . PHE A 1 85 ? 7.897 1.730 15.775 1.00 85.38 85 PHE A O 1
ATOM 676 N N . TRP A 1 86 ? 7.579 3.006 13.965 1.00 82.25 86 TRP A N 1
ATOM 677 C CA . TRP A 1 86 ? 8.478 2.213 13.119 1.00 82.25 86 TRP A CA 1
ATOM 678 C C . TRP A 1 86 ? 9.940 2.278 13.551 1.00 82.25 86 TRP A C 1
ATOM 680 O O . TRP A 1 86 ? 10.642 1.269 13.453 1.00 82.25 86 TRP A O 1
ATOM 690 N N . ARG A 1 87 ? 10.383 3.412 14.099 1.00 82.19 87 ARG A N 1
ATOM 691 C CA . ARG A 1 87 ? 11.704 3.530 14.720 1.00 82.19 87 ARG A CA 1
ATOM 692 C C . ARG A 1 87 ? 11.850 2.579 15.907 1.00 82.19 87 ARG A C 1
ATOM 694 O O . ARG A 1 87 ? 12.844 1.868 15.999 1.00 82.19 87 ARG A O 1
ATOM 701 N N . GLU A 1 88 ? 10.849 2.528 16.784 1.00 83.75 88 GLU A N 1
ATOM 702 C CA . GLU A 1 88 ? 10.836 1.624 17.943 1.00 83.75 88 GLU A CA 1
ATOM 703 C C . GLU A 1 88 ? 10.778 0.145 17.533 1.00 83.75 88 GLU A C 1
ATOM 705 O O . GLU A 1 88 ? 11.483 -0.671 18.117 1.00 83.75 88 GLU A O 1
ATOM 710 N N . GLN A 1 89 ? 9.978 -0.209 16.521 1.00 79.44 89 GLN A N 1
ATOM 711 C CA . GLN A 1 89 ? 9.825 -1.606 16.089 1.00 79.44 89 GLN A CA 1
ATOM 712 C C . GLN A 1 89 ? 11.040 -2.154 15.338 1.00 79.44 89 GLN A C 1
ATOM 714 O O . GLN A 1 89 ? 11.363 -3.333 15.455 1.00 79.44 89 GLN A O 1
ATOM 719 N N . SER A 1 90 ? 11.687 -1.323 14.525 1.00 75.50 90 SER A N 1
ATOM 720 C CA . SER A 1 90 ? 12.768 -1.772 13.642 1.00 75.50 90 SER A CA 1
ATOM 721 C C . SER A 1 90 ? 14.167 -1.521 14.208 1.00 75.50 90 SER A C 1
ATOM 723 O O . SER A 1 90 ? 15.124 -2.137 13.747 1.00 75.50 90 SER A O 1
ATOM 725 N N . GLY A 1 91 ? 14.304 -0.597 15.166 1.00 75.88 91 GLY A N 1
ATOM 726 C CA . GLY A 1 91 ? 15.599 -0.120 15.651 1.00 75.88 91 GLY A CA 1
ATOM 727 C C . GLY A 1 91 ? 16.355 0.775 14.659 1.00 75.88 91 GLY A C 1
ATOM 728 O O . GLY A 1 91 ? 17.511 1.106 14.914 1.00 75.88 91 GLY A O 1
ATOM 729 N N . TYR A 1 92 ? 15.732 1.172 13.542 1.00 72.25 92 TYR A N 1
ATOM 730 C CA . TYR A 1 92 ? 16.322 2.050 12.529 1.00 72.25 92 TYR A CA 1
ATOM 731 C C . TYR A 1 92 ? 15.712 3.449 12.571 1.00 72.25 92 TYR A C 1
ATOM 733 O O . TYR A 1 92 ? 14.511 3.615 12.769 1.00 72.25 92 TYR A O 1
ATOM 741 N N . GLU A 1 93 ? 16.540 4.462 12.332 1.00 70.00 93 GLU A N 1
ATOM 742 C CA . GLU A 1 93 ? 16.097 5.843 12.156 1.00 70.00 93 GLU A CA 1
ATOM 743 C C . GLU A 1 93 ? 15.909 6.149 10.664 1.00 70.00 93 GLU A C 1
ATOM 745 O O . GLU A 1 93 ? 16.718 5.737 9.824 1.00 70.00 93 GLU A O 1
ATOM 750 N N . LEU A 1 94 ? 14.828 6.854 10.314 1.00 66.44 94 LEU A N 1
ATOM 751 C CA . LEU A 1 94 ? 14.616 7.292 8.938 1.00 66.44 94 LEU A CA 1
ATOM 752 C C . LEU A 1 94 ? 15.677 8.319 8.558 1.00 66.44 94 LEU A C 1
ATOM 754 O O . LEU A 1 94 ? 15.871 9.322 9.232 1.00 66.44 94 LEU A O 1
ATOM 758 N N . SER A 1 95 ? 16.306 8.111 7.404 1.00 64.00 95 SER A N 1
ATOM 759 C CA . SER A 1 95 ? 17.169 9.122 6.778 1.00 64.00 95 SER A CA 1
ATOM 760 C C . SER A 1 95 ? 16.388 10.106 5.893 1.00 64.00 95 SER A C 1
ATOM 762 O O . SER A 1 95 ? 16.986 10.874 5.134 1.00 64.00 95 SER A O 1
ATOM 764 N N . GLU A 1 96 ? 15.054 10.070 5.967 1.00 64.31 96 GLU A N 1
ATOM 765 C CA . GLU A 1 96 ? 14.138 10.981 5.283 1.00 64.31 96 GLU A CA 1
ATOM 766 C C . GLU A 1 96 ? 13.386 11.843 6.290 1.00 64.31 96 GLU A C 1
ATOM 768 O O . GLU A 1 96 ? 13.031 11.380 7.367 1.00 64.31 96 GLU A O 1
ATOM 773 N N . ALA A 1 97 ? 13.065 13.078 5.900 1.00 60.06 97 ALA A N 1
ATOM 774 C CA . ALA A 1 97 ? 12.324 14.015 6.743 1.00 60.06 97 ALA A CA 1
ATOM 775 C C . ALA A 1 97 ? 10.844 13.635 6.949 1.00 60.06 97 ALA A C 1
ATOM 777 O O . ALA A 1 97 ? 10.148 14.298 7.716 1.00 60.06 97 ALA A O 1
ATOM 778 N N . ARG A 1 98 ? 10.329 12.648 6.201 1.00 66.00 98 ARG A N 1
ATOM 779 C CA . ARG A 1 98 ? 8.914 12.264 6.189 1.00 66.00 98 ARG A CA 1
ATOM 780 C C . ARG A 1 98 ? 8.736 10.777 5.896 1.00 66.00 98 ARG A C 1
ATOM 782 O O . ARG A 1 98 ? 9.304 10.256 4.943 1.00 66.00 98 ARG A O 1
ATOM 789 N N . VAL A 1 99 ? 7.869 10.132 6.670 1.00 75.25 99 VAL A N 1
ATOM 790 C CA . VAL A 1 99 ? 7.356 8.780 6.409 1.00 75.25 99 VAL A CA 1
ATOM 791 C C . VAL A 1 99 ? 6.606 8.733 5.071 1.00 75.25 99 VAL A C 1
ATOM 793 O O . VAL A 1 99 ? 5.847 9.652 4.760 1.00 75.25 99 VAL A O 1
ATOM 796 N N . SER A 1 100 ? 6.770 7.649 4.301 1.00 76.62 100 SER A N 1
ATOM 797 C CA . SER A 1 100 ? 5.986 7.443 3.080 1.00 76.62 100 SER A CA 1
ATOM 798 C C . SER A 1 100 ? 4.516 7.168 3.406 1.00 76.62 100 SER A C 1
ATOM 800 O O . SER A 1 100 ? 4.179 6.505 4.392 1.00 76.62 100 SER A O 1
ATOM 802 N N . SER A 1 101 ? 3.618 7.652 2.555 1.00 79.44 101 SER A N 1
ATOM 803 C CA . SER A 1 101 ? 2.175 7.439 2.699 1.00 79.44 101 SER A CA 1
ATOM 804 C C . SER A 1 101 ? 1.807 5.944 2.757 1.00 79.44 101 SER A C 1
ATOM 806 O O . SER A 1 101 ? 0.908 5.555 3.505 1.00 79.44 101 SER A O 1
ATOM 808 N N . GLY A 1 102 ? 2.582 5.077 2.101 1.00 81.31 102 GLY A N 1
ATOM 809 C CA . GLY A 1 102 ? 2.311 3.648 2.107 1.00 81.31 102 GLY A CA 1
ATOM 810 C C . GLY A 1 102 ? 2.711 2.977 3.423 1.00 81.31 102 GLY A C 1
ATOM 811 O O . GLY A 1 102 ? 2.021 2.066 3.873 1.00 81.31 102 GLY A O 1
ATOM 812 N N . LEU A 1 103 ? 3.743 3.474 4.117 1.00 81.94 103 LEU A N 1
ATOM 813 C CA . LEU A 1 103 ? 4.062 3.011 5.474 1.00 81.94 103 LEU A CA 1
ATOM 814 C C . LEU A 1 103 ? 2.961 3.404 6.464 1.00 81.94 103 LEU A C 1
ATOM 816 O O . LEU A 1 103 ? 2.614 2.626 7.353 1.00 81.94 103 LEU A O 1
ATOM 820 N N . TYR A 1 104 ? 2.357 4.576 6.269 1.00 85.06 104 TYR A N 1
ATOM 821 C CA . TYR A 1 104 ? 1.173 4.972 7.018 1.00 85.06 104 TYR A CA 1
ATOM 822 C C . TYR A 1 104 ? -0.030 4.045 6.748 1.00 85.06 104 TYR A C 1
ATOM 824 O O . TYR A 1 104 ? -0.678 3.614 7.705 1.00 85.06 104 TYR A O 1
ATOM 832 N N . LEU A 1 105 ? -0.306 3.677 5.488 1.00 86.50 105 LEU A N 1
ATOM 833 C CA . LEU A 1 105 ? -1.374 2.716 5.170 1.00 86.50 105 LEU A CA 1
ATOM 834 C C . LEU A 1 105 ? -1.155 1.363 5.835 1.00 86.50 105 LEU A C 1
ATOM 836 O O . LEU A 1 105 ? -2.103 0.772 6.349 1.00 86.50 105 LEU A O 1
ATOM 840 N N . VAL A 1 106 ? 0.088 0.887 5.871 1.00 87.56 106 VAL A N 1
ATOM 841 C CA . VAL A 1 106 ? 0.403 -0.360 6.563 1.00 87.56 106 VAL A CA 1
ATOM 842 C C . VAL A 1 106 ? 0.158 -0.232 8.066 1.00 87.56 106 VAL A C 1
ATOM 844 O O . VAL A 1 106 ? -0.460 -1.118 8.650 1.00 87.56 106 VAL A O 1
ATOM 847 N N . THR A 1 107 ? 0.540 0.881 8.699 1.00 88.38 107 THR A N 1
ATOM 848 C CA . THR A 1 107 ? 0.202 1.133 10.111 1.00 88.38 107 THR A CA 1
ATOM 849 C C . THR A 1 107 ? -1.306 1.142 10.353 1.00 88.38 107 THR A C 1
ATOM 851 O O . THR A 1 107 ? -1.769 0.576 11.345 1.00 88.38 107 THR A O 1
ATOM 854 N N . LEU A 1 108 ? -2.090 1.737 9.451 1.00 87.12 108 LEU A N 1
ATOM 855 C CA . LEU A 1 108 ? -3.546 1.704 9.554 1.00 87.12 108 LEU A CA 1
ATOM 856 C C . LEU A 1 108 ? -4.086 0.274 9.421 1.00 87.12 108 LEU A C 1
ATOM 858 O O . LEU A 1 108 ? -4.886 -0.144 10.260 1.00 87.12 108 LEU A O 1
ATOM 862 N N . ALA A 1 109 ? -3.622 -0.486 8.428 1.00 88.75 109 ALA A N 1
ATOM 863 C CA . ALA A 1 109 ? -4.027 -1.873 8.214 1.00 88.75 109 ALA A CA 1
ATOM 864 C C . ALA A 1 109 ? -3.714 -2.744 9.440 1.00 88.75 109 ALA A C 1
ATOM 866 O O . ALA A 1 109 ? -4.589 -3.454 9.927 1.00 88.75 109 ALA A O 1
ATOM 867 N N . LEU A 1 110 ? -2.518 -2.611 10.022 1.00 88.69 110 LEU A N 1
ATOM 868 C CA . LEU A 1 110 ? -2.129 -3.319 11.248 1.00 88.69 110 LEU A CA 1
ATOM 869 C C . LEU A 1 110 ? -3.040 -2.992 12.444 1.00 88.69 110 LEU A C 1
ATOM 871 O O . LEU A 1 110 ? -3.197 -3.815 13.341 1.00 88.69 110 LEU A O 1
ATOM 875 N N . SER A 1 111 ? -3.667 -1.812 12.471 1.00 87.38 111 SER A N 1
ATOM 876 C CA . SER A 1 111 ? -4.576 -1.431 13.558 1.00 87.38 111 SER A CA 1
ATOM 877 C C . SER A 1 111 ? -5.980 -2.044 13.449 1.00 87.38 111 SER A C 1
ATOM 879 O O . SER A 1 111 ? -6.695 -2.096 14.456 1.00 87.38 111 SER A O 1
ATOM 881 N N . ILE A 1 112 ? -6.383 -2.515 12.259 1.00 88.25 112 ILE A N 1
ATOM 882 C CA . ILE A 1 112 ? -7.748 -3.008 12.003 1.00 88.25 112 ILE A CA 1
ATOM 883 C C . ILE A 1 112 ? -7.827 -4.398 11.352 1.00 88.25 112 ILE A C 1
ATOM 885 O O . ILE A 1 112 ? -8.925 -4.934 11.224 1.00 88.25 112 ILE A O 1
ATOM 889 N N . CYS A 1 113 ? -6.707 -5.006 10.971 1.00 89.19 113 CYS A N 1
ATOM 890 C CA . CYS A 1 113 ? -6.661 -6.306 10.298 1.00 89.19 113 CYS A CA 1
ATOM 891 C C . CYS A 1 113 ? -5.918 -7.345 11.145 1.00 89.19 113 CYS A C 1
ATOM 893 O O . CYS A 1 113 ? -4.965 -7.008 11.842 1.00 89.19 113 CYS A O 1
ATOM 895 N N . GLN A 1 114 ? -6.341 -8.611 11.084 1.00 91.56 114 GLN A N 1
ATOM 896 C CA . GLN A 1 114 ? -5.640 -9.710 11.768 1.00 91.56 114 GLN A CA 1
ATOM 897 C C . GLN A 1 114 ? -4.396 -10.154 10.992 1.00 91.56 114 GLN A C 1
ATOM 899 O O . GLN A 1 114 ? -3.344 -10.361 11.587 1.00 91.56 114 GLN A O 1
ATOM 904 N N . GLN A 1 115 ? -4.517 -10.256 9.667 1.00 91.31 115 GLN A N 1
ATOM 905 C CA . GLN A 1 115 ? -3.422 -10.547 8.750 1.00 91.31 115 GLN A CA 1
ATOM 906 C C . GLN A 1 115 ? -3.307 -9.429 7.713 1.00 91.31 115 GLN A C 1
ATOM 908 O O . GLN A 1 115 ? -4.303 -9.023 7.111 1.00 91.31 115 GLN A O 1
ATOM 913 N N . VAL A 1 116 ? -2.083 -8.957 7.487 1.00 90.94 116 VAL A N 1
ATOM 914 C CA . VAL A 1 116 ? -1.771 -7.941 6.477 1.00 90.94 116 VAL A CA 1
ATOM 915 C C . VAL A 1 116 ? -0.769 -8.521 5.486 1.00 90.94 116 VAL A C 1
ATOM 917 O O . VAL A 1 116 ? 0.264 -9.051 5.894 1.00 90.94 116 VAL A O 1
ATOM 920 N N . THR A 1 117 ? -1.072 -8.398 4.197 1.00 91.19 117 THR A N 1
ATOM 921 C CA . THR A 1 117 ? -0.164 -8.722 3.092 1.00 91.19 117 THR A CA 1
ATOM 922 C C . THR A 1 117 ? 0.137 -7.449 2.314 1.00 91.19 117 THR A C 1
ATOM 924 O O . THR A 1 117 ? -0.765 -6.667 2.014 1.00 91.19 117 THR A O 1
ATOM 927 N N . VAL A 1 118 ? 1.412 -7.214 2.017 1.00 90.00 118 VAL A N 1
ATOM 928 C CA . VAL A 1 118 ? 1.901 -5.958 1.438 1.00 90.00 118 VAL A CA 1
ATOM 929 C C . VAL A 1 118 ? 2.451 -6.228 0.037 1.00 90.00 118 VAL A C 1
ATOM 931 O O . VAL A 1 118 ? 3.321 -7.082 -0.119 1.00 90.00 118 VAL A O 1
ATOM 934 N N . TYR A 1 119 ? 1.962 -5.482 -0.957 1.00 88.50 119 TYR A N 1
ATOM 935 C CA . TYR A 1 119 ? 2.263 -5.651 -2.382 1.00 88.50 119 TYR A CA 1
ATOM 936 C C . TYR A 1 119 ? 2.800 -4.354 -2.989 1.00 88.50 119 TYR A C 1
ATOM 938 O O . TYR A 1 119 ? 2.316 -3.265 -2.681 1.00 88.50 119 TYR A O 1
ATOM 946 N N . GLY A 1 120 ? 3.779 -4.441 -3.893 1.00 86.31 120 GLY A N 1
ATOM 947 C CA 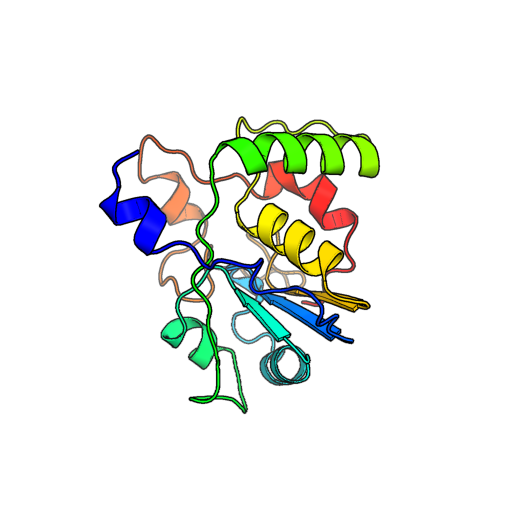. GLY A 1 120 ? 4.264 -3.267 -4.634 1.00 86.31 120 GLY A CA 1
ATOM 948 C C . GLY A 1 120 ? 5.191 -2.332 -3.850 1.00 86.31 120 GLY A C 1
ATOM 949 O O . GLY A 1 120 ? 5.522 -1.251 -4.334 1.00 86.31 120 GLY A O 1
ATOM 950 N N . PHE A 1 121 ? 5.649 -2.739 -2.666 1.00 84.94 121 PHE A N 1
ATOM 951 C CA . PHE A 1 121 ? 6.620 -2.010 -1.844 1.00 84.94 121 PHE A CA 1
ATOM 952 C C . PHE A 1 121 ? 8.036 -2.523 -2.102 1.00 84.94 121 PHE A C 1
ATOM 954 O O . PHE A 1 121 ? 8.641 -3.198 -1.272 1.00 84.94 121 PHE A O 1
ATOM 961 N N . TYR A 1 122 ? 8.555 -2.234 -3.294 1.00 80.62 122 TYR A N 1
ATOM 962 C CA . TYR A 1 122 ? 9.839 -2.763 -3.745 1.00 80.62 122 TYR A CA 1
ATOM 963 C C . TYR A 1 122 ? 10.866 -1.639 -3.952 1.00 80.62 122 TYR A C 1
ATOM 965 O O . TYR A 1 122 ? 10.675 -0.797 -4.830 1.00 80.62 122 TYR A O 1
ATOM 973 N N . PRO A 1 123 ? 11.963 -1.599 -3.169 1.00 75.19 123 PRO A N 1
ATOM 974 C CA . PRO A 1 123 ? 12.883 -0.459 -3.138 1.00 75.19 123 PRO A CA 1
ATOM 975 C C . PRO A 1 123 ? 13.924 -0.457 -4.272 1.00 75.19 123 PRO A C 1
ATOM 977 O O . PRO A 1 123 ? 14.792 0.412 -4.302 1.00 75.19 123 PRO A O 1
ATOM 980 N N . SER A 1 124 ? 13.885 -1.431 -5.187 1.00 75.81 124 SER A N 1
ATOM 981 C CA . SER A 1 124 ? 14.854 -1.567 -6.279 1.00 75.81 124 SER A CA 1
ATOM 982 C C . SER A 1 124 ? 14.224 -1.261 -7.638 1.00 75.81 124 SER A C 1
ATOM 984 O O . SER A 1 124 ? 13.077 -1.598 -7.915 1.00 75.81 124 SER A O 1
ATOM 986 N N . HIS A 1 125 ? 15.017 -0.652 -8.519 1.00 76.75 125 HIS A N 1
ATOM 987 C CA . HIS A 1 125 ? 14.668 -0.411 -9.921 1.00 76.75 125 HIS A CA 1
ATOM 988 C C . HIS A 1 125 ? 14.957 -1.623 -10.822 1.00 76.75 125 HIS A C 1
ATOM 990 O O . HIS A 1 125 ? 14.719 -1.570 -12.027 1.00 76.75 125 HIS A O 1
ATOM 996 N N . VAL A 1 126 ? 15.490 -2.702 -10.250 1.00 81.38 126 VAL A N 1
ATOM 997 C CA . VAL A 1 126 ? 15.769 -3.970 -10.926 1.00 81.38 126 VAL A CA 1
ATOM 998 C C . VAL A 1 126 ? 15.028 -5.072 -10.194 1.00 81.38 126 VAL A C 1
ATOM 1000 O O . VAL A 1 126 ? 15.184 -5.210 -8.982 1.00 81.38 126 VAL A O 1
ATOM 1003 N N . SER A 1 127 ? 14.234 -5.842 -10.931 1.00 81.94 127 SER A N 1
ATOM 1004 C CA . SER A 1 127 ? 13.487 -6.977 -10.399 1.00 81.94 127 SER A CA 1
ATOM 1005 C C . SER A 1 127 ? 14.412 -8.128 -9.977 1.00 81.94 127 SER A C 1
ATOM 1007 O O . SER A 1 127 ? 15.558 -8.204 -10.435 1.00 81.94 127 SER A O 1
ATOM 1009 N N . PRO A 1 128 ? 13.909 -9.101 -9.195 1.00 82.56 128 PRO A N 1
ATOM 1010 C CA . PRO A 1 128 ? 14.635 -10.345 -8.924 1.00 82.56 128 PRO A CA 1
ATOM 1011 C C . PRO A 1 128 ? 15.062 -11.098 -10.199 1.00 82.56 128 PRO A C 1
ATOM 1013 O O . PRO A 1 128 ? 16.049 -11.830 -10.190 1.00 82.56 128 PRO A O 1
ATOM 1016 N N . TRP A 1 129 ? 14.365 -10.871 -11.318 1.00 84.38 129 TRP A N 1
ATOM 1017 C CA . TRP A 1 129 ? 14.654 -11.459 -12.631 1.00 84.38 129 TRP A CA 1
ATOM 1018 C C . TRP A 1 129 ? 15.568 -10.596 -13.510 1.00 84.38 129 TRP A C 1
ATOM 1020 O O . TRP A 1 129 ? 15.643 -10.811 -14.718 1.00 84.38 129 TRP A O 1
ATOM 1030 N N . LYS A 1 130 ? 16.270 -9.617 -12.925 1.00 84.19 130 LYS A N 1
ATOM 1031 C CA . LYS A 1 130 ? 17.228 -8.730 -13.613 1.00 84.19 130 LYS A CA 1
ATOM 1032 C C . LYS A 1 130 ? 16.617 -7.865 -14.723 1.00 84.19 130 LYS A C 1
ATOM 1034 O O . LYS A 1 130 ? 17.336 -7.367 -15.585 1.00 84.19 130 LYS A O 1
ATOM 1039 N N . SER A 1 131 ? 15.304 -7.654 -14.698 1.00 83.00 131 SER A N 1
ATOM 1040 C CA . SER A 1 131 ? 14.627 -6.715 -15.593 1.00 83.00 131 SER A CA 1
ATOM 1041 C C . SER A 1 131 ? 14.499 -5.339 -14.944 1.00 83.00 131 SER A C 1
ATOM 1043 O O . SER A 1 131 ? 14.284 -5.227 -13.736 1.00 83.00 131 SER A O 1
ATOM 1045 N N . TYR A 1 132 ? 14.619 -4.279 -15.745 1.00 84.19 132 TYR A N 1
ATOM 1046 C CA . TYR A 1 132 ? 14.370 -2.919 -15.274 1.00 84.19 132 TYR A CA 1
ATOM 1047 C C . TYR A 1 132 ? 12.886 -2.718 -14.969 1.00 84.19 132 TYR A C 1
ATOM 1049 O O . TYR A 1 132 ? 12.017 -3.017 -15.791 1.00 84.19 132 TYR A O 1
ATOM 1057 N N . LEU A 1 133 ? 12.609 -2.175 -13.789 1.00 80.69 133 LEU A N 1
ATOM 1058 C CA . LEU A 1 133 ? 11.273 -1.848 -13.320 1.00 80.69 133 LEU A CA 1
ATOM 1059 C C . LEU A 1 133 ? 10.949 -0.376 -13.578 1.00 80.69 133 LEU A C 1
ATOM 1061 O O . LEU A 1 133 ? 11.811 0.509 -13.575 1.00 80.69 133 LEU A O 1
ATOM 1065 N N . ARG A 1 134 ? 9.659 -0.110 -13.779 1.00 81.69 134 ARG A N 1
ATOM 1066 C CA . ARG A 1 134 ? 9.121 1.254 -13.765 1.00 81.69 134 ARG A CA 1
ATOM 1067 C C . ARG A 1 134 ? 9.052 1.766 -12.328 1.00 81.69 134 ARG A C 1
ATOM 1069 O O . ARG A 1 134 ? 8.960 0.964 -11.403 1.00 81.69 134 ARG A O 1
ATOM 1076 N N . TYR A 1 135 ? 9.055 3.089 -12.146 1.00 77.75 135 TYR A N 1
ATOM 1077 C CA . TYR A 1 135 ? 8.854 3.665 -10.809 1.00 77.75 135 TYR A CA 1
ATOM 1078 C C . TYR A 1 135 ? 7.464 3.299 -10.275 1.00 77.75 135 TYR A C 1
ATOM 1080 O O . TYR A 1 135 ? 7.341 2.665 -9.231 1.00 77.75 135 TYR A O 1
ATOM 1088 N N . HIS A 1 136 ? 6.432 3.610 -11.068 1.00 83.62 136 HIS A N 1
ATOM 1089 C CA . HIS A 1 136 ? 5.062 3.186 -10.807 1.00 83.62 136 HIS A CA 1
ATOM 1090 C C . HIS A 1 136 ? 4.564 2.183 -11.845 1.00 83.62 136 HIS A C 1
ATOM 1092 O O . HIS A 1 136 ? 4.893 2.315 -13.027 1.00 83.62 136 HIS A O 1
ATOM 1098 N N . TYR A 1 137 ? 3.721 1.231 -11.437 1.00 82.81 137 TYR A N 1
ATOM 1099 C CA . TYR A 1 137 ? 3.166 0.207 -12.336 1.00 82.81 137 TYR A CA 1
ATOM 1100 C C . TYR A 1 137 ? 2.314 0.795 -13.480 1.00 82.81 137 TYR A C 1
ATOM 1102 O O . TYR A 1 137 ? 2.299 0.246 -14.581 1.00 82.81 137 TYR A O 1
ATOM 1110 N N . TYR A 1 138 ? 1.667 1.942 -13.254 1.00 80.12 138 TYR A N 1
ATOM 1111 C CA . TYR A 1 138 ? 0.858 2.664 -14.247 1.00 80.12 138 TYR A CA 1
ATOM 1112 C C . TYR A 1 138 ? 1.637 3.725 -15.036 1.00 80.12 138 TYR A C 1
ATOM 1114 O O . TYR A 1 138 ? 1.125 4.270 -16.013 1.00 80.12 138 TYR A O 1
ATOM 1122 N N . SER A 1 139 ? 2.855 4.072 -14.612 1.00 77.69 139 SER A N 1
ATOM 1123 C CA . SER A 1 139 ? 3.613 5.134 -15.272 1.00 77.69 139 SER A CA 1
ATOM 1124 C C . SER A 1 139 ? 4.219 4.623 -16.581 1.00 77.69 139 SER A C 1
ATOM 1126 O O . SER A 1 139 ? 4.678 3.478 -16.631 1.00 77.69 139 SER A O 1
ATOM 1128 N N . PRO A 1 140 ? 4.267 5.442 -17.647 1.00 70.62 140 PRO A N 1
ATOM 1129 C CA . PRO A 1 140 ? 5.072 5.133 -18.825 1.00 70.62 140 PRO A CA 1
ATOM 1130 C C . PRO A 1 140 ? 6.571 5.379 -18.582 1.00 70.62 140 PRO A C 1
ATOM 1132 O O . PRO A 1 140 ? 7.401 4.918 -19.362 1.00 70.62 140 PRO A O 1
ATOM 1135 N N . TYR A 1 141 ? 6.932 6.094 -17.511 1.00 67.56 141 TYR A N 1
ATOM 1136 C CA . TYR A 1 141 ? 8.298 6.530 -17.246 1.00 67.56 141 TYR A CA 1
ATOM 1137 C C . TYR A 1 141 ? 9.107 5.492 -16.460 1.00 67.56 141 TYR A C 1
ATOM 1139 O O . TYR A 1 141 ? 8.623 4.858 -15.515 1.00 67.56 141 TYR A O 1
ATOM 1147 N N . SER A 1 142 ? 10.380 5.352 -16.837 1.00 63.00 142 SER A N 1
ATOM 1148 C CA . SER A 1 142 ? 11.340 4.524 -16.103 1.00 63.00 142 SER A CA 1
ATOM 1149 C C . SER A 1 142 ? 11.709 5.169 -14.763 1.00 63.00 142 SER A C 1
ATOM 1151 O O . SER A 1 142 ? 11.566 6.381 -14.586 1.00 63.00 142 SER A O 1
ATOM 1153 N N . PHE A 1 143 ? 12.230 4.369 -13.827 1.00 59.69 143 PHE A N 1
ATOM 1154 C CA . PHE A 1 143 ? 12.722 4.841 -12.524 1.00 59.69 143 PHE A CA 1
ATOM 1155 C C . PHE A 1 143 ? 13.673 6.052 -12.640 1.00 59.69 143 PHE A C 1
ATOM 1157 O O . PHE A 1 143 ? 13.644 6.961 -11.814 1.00 59.69 143 PHE A O 1
ATOM 1164 N N . PHE A 1 144 ? 14.470 6.109 -13.711 1.00 56.16 144 PHE A N 1
ATOM 1165 C CA . PHE A 1 144 ? 15.481 7.145 -13.937 1.00 56.16 144 PHE A CA 1
ATOM 1166 C C . PHE A 1 144 ? 14.925 8.466 -14.479 1.00 56.16 144 PHE A C 1
ATOM 1168 O O . PHE A 1 144 ? 15.521 9.513 -14.239 1.00 56.16 144 PHE A O 1
ATOM 1175 N N . SER A 1 145 ? 13.771 8.446 -15.151 1.00 53.19 145 SER A N 1
ATOM 1176 C CA . SER A 1 145 ? 13.115 9.661 -15.659 1.00 53.19 145 SER A CA 1
ATOM 1177 C C . SER A 1 145 ? 12.538 10.529 -14.533 1.00 53.19 145 SER A C 1
ATOM 1179 O O . SER A 1 145 ? 12.364 11.731 -14.695 1.00 53.19 145 SER A O 1
ATOM 1181 N N . PHE A 1 146 ? 12.266 9.930 -13.374 1.00 49.62 146 PHE A N 1
ATOM 1182 C CA . PHE A 1 146 ? 11.641 10.587 -12.228 1.00 49.62 146 PHE A CA 1
ATOM 1183 C C . PHE A 1 146 ? 12.631 11.335 -11.326 1.00 49.62 146 PHE A C 1
ATOM 1185 O O . PHE A 1 146 ? 12.267 12.336 -10.715 1.00 49.62 146 PHE A O 1
ATOM 1192 N N . LYS A 1 147 ? 13.911 10.937 -11.313 1.00 49.72 147 LYS A N 1
ATOM 1193 C CA . LYS A 1 147 ? 14.963 11.628 -10.545 1.00 49.72 147 LYS A CA 1
ATOM 1194 C C . LYS A 1 147 ? 15.230 13.066 -11.037 1.00 49.72 147 LYS A C 1
ATOM 1196 O O . LYS A 1 147 ? 15.934 13.807 -10.362 1.00 49.72 147 LYS A O 1
ATOM 1201 N N . GLN A 1 148 ? 14.689 13.454 -12.199 1.00 41.81 148 GLN A N 1
ATOM 1202 C CA . GLN A 1 148 ? 14.924 14.747 -12.856 1.00 41.81 148 GLN A CA 1
ATOM 1203 C C . GLN A 1 148 ? 13.811 15.796 -12.670 1.00 41.81 148 GLN A C 1
ATOM 1205 O O . GLN A 1 148 ? 14.034 16.950 -13.029 1.00 41.81 148 GLN A O 1
ATOM 1210 N N . ILE A 1 149 ? 12.638 15.466 -12.109 1.00 43.50 149 ILE A N 1
ATOM 1211 C CA . ILE A 1 149 ? 11.494 16.401 -12.080 1.00 43.50 149 ILE A CA 1
ATOM 1212 C C . ILE A 1 149 ? 11.206 16.898 -10.650 1.00 43.50 149 ILE A C 1
ATOM 1214 O O . ILE A 1 149 ? 10.316 16.400 -9.969 1.00 43.50 149 ILE A O 1
ATOM 1218 N N . GLY A 1 150 ? 11.929 17.941 -10.227 1.00 39.50 150 GLY A N 1
ATOM 1219 C CA . GLY A 1 150 ? 11.408 18.959 -9.300 1.00 39.50 150 GLY A CA 1
ATOM 1220 C C . GLY A 1 150 ? 11.949 19.002 -7.852 1.00 39.50 150 GLY A C 1
ATOM 1221 O O . GLY A 1 150 ? 12.530 18.040 -7.357 1.00 39.50 150 GLY A O 1
ATOM 1222 N N . PRO A 1 151 ? 11.737 20.139 -7.149 1.00 35.81 151 PRO A N 1
ATOM 1223 C CA . PRO A 1 151 ? 12.319 20.462 -5.835 1.00 35.81 151 PRO A CA 1
ATOM 1224 C C . PRO A 1 151 ? 11.643 19.770 -4.632 1.00 35.81 151 PRO A C 1
ATOM 1226 O O . PRO A 1 151 ? 12.014 20.025 -3.491 1.00 35.81 151 PRO A O 1
ATOM 1229 N N . TRP A 1 152 ? 10.676 18.879 -4.869 1.00 42.09 152 TRP A N 1
ATOM 1230 C CA . TRP A 1 152 ? 9.973 18.094 -3.845 1.00 42.09 152 TRP A CA 1
ATOM 1231 C C . TRP A 1 152 ? 10.378 16.626 -3.943 1.00 42.09 152 TRP A C 1
ATOM 1233 O O . TRP A 1 152 ? 9.534 15.772 -4.197 1.00 42.09 152 TRP A O 1
ATOM 1243 N N . GLY A 1 153 ? 11.690 16.384 -3.837 1.00 48.38 153 GLY A N 1
ATOM 1244 C CA . GLY A 1 153 ? 12.349 15.103 -4.085 1.00 48.38 153 GLY A CA 1
ATOM 1245 C C . GLY A 1 153 ? 11.491 13.891 -3.725 1.00 48.38 153 GLY A C 1
ATOM 1246 O O . GLY A 1 153 ? 10.957 13.788 -2.624 1.00 48.38 153 GLY A O 1
ATOM 1247 N N . ILE A 1 154 ? 11.349 12.999 -4.698 1.00 55.16 154 ILE A N 1
ATOM 1248 C CA . ILE A 1 154 ? 10.654 11.722 -4.569 1.00 55.16 154 ILE A CA 1
ATOM 1249 C C . ILE A 1 154 ? 11.155 10.999 -3.318 1.00 55.16 154 ILE A C 1
ATOM 1251 O O . ILE A 1 154 ? 12.367 10.875 -3.149 1.00 55.16 154 ILE A O 1
ATOM 1255 N N . HIS A 1 155 ? 10.227 10.514 -2.487 1.00 61.06 155 HIS A N 1
ATOM 1256 C CA . HIS A 1 155 ? 10.535 9.621 -1.371 1.00 61.06 155 HIS A CA 1
ATOM 1257 C C . HIS A 1 155 ? 11.431 8.473 -1.855 1.00 61.06 155 HIS A C 1
ATOM 1259 O O . HIS A 1 155 ? 11.030 7.657 -2.689 1.00 61.06 155 HIS A O 1
ATOM 1265 N N . ASP A 1 156 ? 12.658 8.419 -1.351 1.00 63.72 156 ASP A N 1
ATOM 1266 C CA . ASP A 1 156 ? 13.624 7.376 -1.634 1.00 63.72 156 ASP A CA 1
ATOM 1267 C C . ASP A 1 156 ? 13.200 6.116 -0.875 1.00 63.72 156 ASP A C 1
ATOM 1269 O O . ASP A 1 156 ? 13.506 5.890 0.299 1.00 63.72 156 ASP A O 1
ATOM 1273 N N . MET A 1 157 ? 12.476 5.248 -1.579 1.00 64.06 157 MET A N 1
ATOM 1274 C CA . MET A 1 157 ? 12.061 3.948 -1.053 1.00 64.06 157 MET A CA 1
ATOM 1275 C C . MET A 1 157 ? 13.261 3.080 -0.630 1.00 64.06 157 MET A C 1
ATOM 1277 O O . MET A 1 157 ? 13.115 2.205 0.222 1.00 64.06 157 MET A O 1
ATOM 1281 N N . GLY A 1 158 ? 14.464 3.346 -1.155 1.00 62.03 158 GLY A N 1
ATOM 1282 C CA . GLY A 1 158 ? 15.712 2.741 -0.695 1.00 62.03 158 GLY A CA 1
ATOM 1283 C C . GLY A 1 158 ? 16.091 3.157 0.729 1.00 62.03 158 GLY A C 1
ATOM 1284 O O . GLY A 1 158 ? 16.611 2.337 1.483 1.00 62.03 158 GLY A O 1
ATOM 1285 N N . ARG A 1 159 ? 15.763 4.386 1.141 1.00 65.69 159 ARG A N 1
ATOM 1286 C CA . ARG A 1 159 ? 15.979 4.888 2.509 1.00 65.69 159 ARG A CA 1
ATOM 1287 C C . ARG A 1 159 ? 14.945 4.382 3.511 1.00 65.69 159 ARG A C 1
ATOM 1289 O O . ARG A 1 159 ? 15.292 4.191 4.672 1.00 65.69 159 ARG A O 1
ATOM 1296 N N . SER A 1 160 ? 13.716 4.102 3.068 1.00 62.75 160 SER A N 1
ATOM 1297 C CA . SER A 1 160 ? 12.695 3.412 3.882 1.00 62.75 160 SER A CA 1
ATOM 1298 C C . SER A 1 160 ? 12.777 1.878 3.808 1.00 62.75 160 SER A C 1
ATOM 1300 O O . SER A 1 160 ? 12.074 1.183 4.540 1.00 62.75 160 SER A O 1
ATOM 1302 N N . SER A 1 161 ? 13.682 1.336 2.982 1.00 62.22 161 SER A N 1
ATOM 1303 C CA . SER A 1 161 ? 13.942 -0.102 2.801 1.00 62.22 161 SER A CA 1
ATOM 1304 C C . SER A 1 161 ? 14.072 -0.908 4.100 1.00 62.22 161 SER A C 1
ATOM 1306 O O . SER A 1 161 ? 13.511 -2.004 4.147 1.00 62.22 161 SER A O 1
ATOM 1308 N N . PRO A 1 162 ? 14.735 -0.418 5.173 1.00 68.31 162 PRO A N 1
ATOM 1309 C CA . PRO A 1 162 ? 14.827 -1.171 6.424 1.00 68.31 162 PRO A CA 1
ATOM 1310 C C . PRO A 1 162 ? 13.466 -1.554 7.014 1.00 68.31 162 PRO A C 1
ATOM 1312 O O . PRO A 1 162 ? 13.333 -2.652 7.540 1.00 68.31 162 PRO A O 1
ATOM 1315 N N . TYR A 1 163 ? 12.440 -0.711 6.865 1.00 69.56 163 TYR A N 1
ATOM 1316 C CA . TYR A 1 163 ? 11.091 -1.021 7.346 1.00 69.56 163 TYR A CA 1
ATOM 1317 C C . TYR A 1 163 ? 10.390 -2.052 6.470 1.00 69.56 163 TYR A C 1
ATOM 1319 O O . TYR A 1 163 ? 9.674 -2.913 6.972 1.00 69.56 163 TYR A O 1
ATOM 1327 N N . TRP A 1 164 ? 10.642 -2.011 5.162 1.00 69.38 164 TRP A N 1
ATOM 1328 C CA . TRP A 1 164 ? 10.080 -2.970 4.214 1.00 69.38 164 TRP A CA 1
ATOM 1329 C C . TRP A 1 164 ? 10.674 -4.370 4.369 1.00 69.38 164 TRP A C 1
ATOM 1331 O O . TRP A 1 164 ? 9.987 -5.345 4.091 1.00 69.38 164 TRP A O 1
ATOM 1341 N N . LYS A 1 165 ? 11.902 -4.489 4.894 1.00 64.00 165 LYS A N 1
ATOM 1342 C CA . LYS A 1 165 ? 12.518 -5.783 5.242 1.00 64.00 165 LYS A CA 1
ATOM 1343 C C . LYS A 1 165 ? 11.819 -6.503 6.395 1.00 64.00 165 LYS A C 1
ATOM 1345 O O . LYS A 1 165 ? 11.953 -7.718 6.502 1.00 64.00 165 LYS A O 1
ATOM 1350 N N . THR A 1 166 ? 11.092 -5.779 7.245 1.00 59.03 166 THR A N 1
ATOM 1351 C CA . THR A 1 166 ? 10.289 -6.366 8.330 1.00 59.03 166 THR A CA 1
ATOM 1352 C C . THR A 1 166 ? 9.082 -7.131 7.787 1.00 59.03 166 THR A C 1
ATOM 1354 O O . THR A 1 166 ? 8.567 -8.032 8.444 1.00 59.03 166 THR A O 1
ATOM 1357 N N . PHE A 1 167 ? 8.629 -6.793 6.580 1.00 63.62 167 PHE A N 1
ATOM 1358 C CA . PHE A 1 167 ? 7.509 -7.458 5.938 1.00 63.62 167 PHE A CA 1
ATOM 1359 C C . PHE A 1 167 ? 8.005 -8.557 5.008 1.00 63.62 167 PHE A C 1
ATOM 1361 O O . PHE A 1 167 ? 8.942 -8.372 4.231 1.00 63.62 167 PHE A O 1
ATOM 1368 N N . THR A 1 168 ? 7.324 -9.700 5.025 1.00 53.47 168 THR A N 1
ATOM 1369 C CA . THR A 1 168 ? 7.418 -10.647 3.917 1.00 53.47 168 THR A CA 1
ATOM 1370 C C . THR A 1 168 ? 6.765 -9.990 2.707 1.00 53.47 168 THR A C 1
ATOM 1372 O O . THR A 1 168 ? 5.542 -9.970 2.589 1.00 53.47 168 THR A O 1
ATOM 1375 N N . ALA A 1 169 ? 7.577 -9.394 1.836 1.00 50.78 169 ALA A N 1
ATOM 1376 C CA . ALA A 1 169 ? 7.099 -8.897 0.559 1.00 50.78 169 ALA A CA 1
ATOM 1377 C C . ALA A 1 169 ? 6.609 -10.095 -0.262 1.00 50.78 169 ALA A C 1
ATOM 1379 O O . ALA A 1 169 ? 7.401 -10.951 -0.663 1.00 50.78 169 ALA A O 1
ATOM 1380 N N . VAL A 1 170 ? 5.300 -10.160 -0.487 1.00 55.28 170 VAL A N 1
ATOM 1381 C CA . VAL A 1 170 ? 4.748 -10.967 -1.572 1.00 55.28 170 VAL A CA 1
ATOM 1382 C C . VAL A 1 170 ? 4.898 -10.098 -2.819 1.00 55.28 170 VAL A C 1
ATOM 1384 O O . VAL A 1 170 ? 4.590 -8.904 -2.771 1.00 55.28 170 VAL A O 1
ATOM 1387 N N . MET A 1 171 ? 5.518 -10.660 -3.864 1.00 52.91 171 MET A N 1
ATOM 1388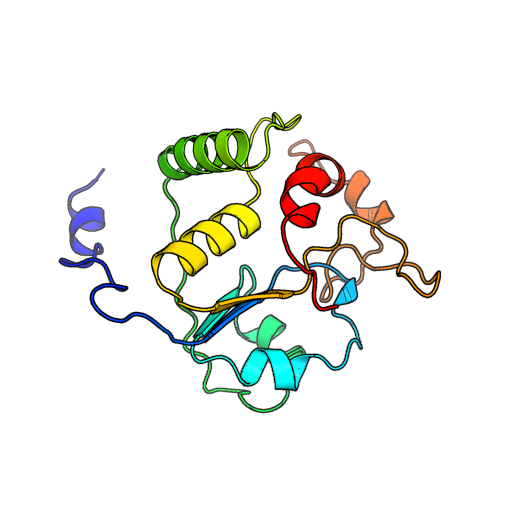 C CA . MET A 1 171 ? 5.826 -9.938 -5.109 1.00 52.91 171 MET A CA 1
ATOM 1389 C C . MET A 1 171 ? 4.592 -9.246 -5.685 1.00 52.91 171 MET A C 1
ATOM 1391 O O . MET A 1 171 ? 3.480 -9.773 -5.485 1.00 52.91 171 MET A O 1
#

InterPro domains:
  IPR001675 Glycosyl transferase family 29 [PF00777] (9-48)
  IPR001675 Glycosyl transferase family 29 [PF00777] (70-165)
  IPR038578 GT29-like superfamiliy [G3DSA:3.90.1480.20] (1-50)
  IPR038578 GT29-like superfamiliy [G3DSA:3.90.1480.20] (51-169)
  IPR050943 Glycosyltransferase 29 (Sialyltransferase) [PTHR11987] (1-48)

Organism: Branchiostoma lanceolatum (NCBI:txid7740)

Sequence (171 aa):
MTKTFYDLLPDTAPFRPRRYKSCSVVGNGGILLKSGCGRDIDAADFVFSEDNVERLSNLLTERRGELSVQPLFTPNSVFDKVERFWREQSGYELSEARVSSGLYLVTLALSICQQVTVYGFYPSHVSPWKSYLRYHYYSPYSFFSFKQIGPWGIHDMGRSSPYWKTFTAVM

Foldseek 3Di:
DDPVVVVPDDPDDPQPPAFWAEEEEEEFAQCLQVPLCQVVNVPGPYYHYPDDPVVNLVSHDPCNPVHPDDDDDDDPVVFVVLQVVLCVVLVDHFPDPTDDPSSVVVVVNVVRYNYYAYENLDQDQADPVRDGGARGNPDPHGPVVQCPDDDPGDPRSVRVVSSVVVHPHDD